Protein AF-A0A1U7T8G9-F1 (afdb_monomer)

Organism: Carlito syrichta (NCBI:txid1868482)

Sequence (132 aa):
ITKMTISVALPPLRQPGKSISNWEVMERLKAMVHSHQFSTLRIAKSTMDFIRFEGEVENRALVQAFLACLDGKTIKLSGFADALRVRAAEFKLDFPTRHDWDSFFRDAHDMNETLPGERPDTIHLEGLPCKW

Nearest PDB structures (foldseek):
  7nwu-assembly2_E  TM=6.467E-01  e=1.412E-04  Homo sapiens
  3k0j-assembly1_C  TM=6.500E-01  e=3.965E-03  Homo sapiens
  7mp7-assembly1_A  TM=6.604E-01  e=9.150E-02  Thermus thermophilus
  1x7v-assembly3_C  TM=3.812E-01  e=1.355E-01  Pseudomonas aeruginosa
  8ecp-assembly1_B  TM=4.836E-01  e=3.384E-01  Pseudomonas aeruginosa

Structure (mmCIF, N/CA/C/O backbone):
data_AF-A0A1U7T8G9-F1
#
_entry.id   AF-A0A1U7T8G9-F1
#
loop_
_atom_site.group_PDB
_atom_site.id
_atom_site.type_symbol
_atom_site.label_atom_id
_atom_site.label_alt_id
_atom_site.label_comp_id
_atom_site.label_asym_id
_atom_site.label_entity_id
_atom_site.label_seq_id
_atom_site.pdbx_PDB_ins_code
_atom_site.Cartn_x
_atom_site.Cartn_y
_atom_site.Cartn_z
_atom_site.occupancy
_atom_site.B_iso_or_equiv
_atom_site.auth_seq_id
_atom_site.auth_comp_id
_atom_site.auth_asym_id
_atom_site.auth_atom_id
_atom_site.pdbx_PDB_model_num
ATOM 1 N N . ILE A 1 1 ? 12.747 -4.708 -4.146 1.00 76.94 1 ILE A N 1
ATOM 2 C CA . ILE A 1 1 ? 11.681 -4.012 -3.391 1.00 76.94 1 ILE A CA 1
ATOM 3 C C . ILE A 1 1 ? 10.435 -3.962 -4.263 1.00 76.94 1 ILE A C 1
ATOM 5 O O . ILE A 1 1 ? 10.509 -3.476 -5.386 1.00 76.94 1 ILE A O 1
ATOM 9 N N . THR A 1 2 ? 9.329 -4.520 -3.779 1.00 86.62 2 THR A N 1
ATOM 10 C CA . THR A 1 2 ? 8.021 -4.514 -4.450 1.00 86.6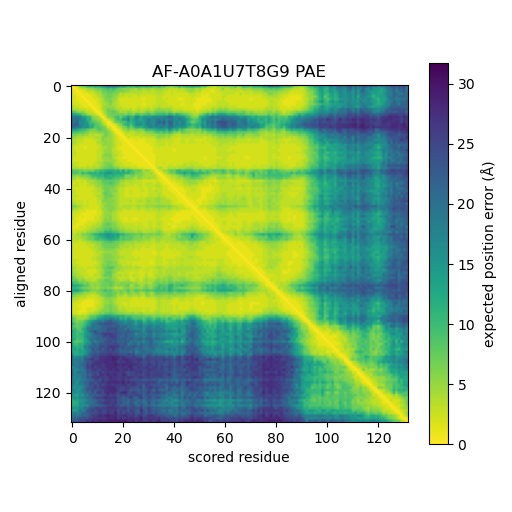2 2 THR A CA 1
ATOM 11 C C . THR A 1 2 ? 7.080 -3.592 -3.688 1.00 86.62 2 THR A C 1
ATOM 13 O O . THR A 1 2 ? 7.093 -3.579 -2.458 1.00 86.62 2 THR A O 1
ATOM 16 N N . LYS A 1 3 ? 6.264 -2.823 -4.409 1.00 91.56 3 LYS A N 1
ATOM 17 C CA . LYS A 1 3 ? 5.305 -1.890 -3.813 1.00 91.56 3 LYS A CA 1
ATOM 18 C C . LYS A 1 3 ? 3.932 -2.536 -3.654 1.00 91.56 3 LYS A C 1
ATOM 20 O O . LYS A 1 3 ? 3.535 -3.399 -4.435 1.00 91.56 3 LYS A O 1
ATOM 25 N N . MET A 1 4 ? 3.178 -2.088 -2.661 1.00 93.12 4 MET A N 1
ATOM 26 C CA . MET A 1 4 ? 1.774 -2.433 -2.471 1.00 93.12 4 MET A CA 1
ATOM 27 C C . MET A 1 4 ? 0.975 -1.231 -1.988 1.00 93.12 4 MET A C 1
ATOM 29 O O . MET A 1 4 ? 1.494 -0.332 -1.326 1.00 93.12 4 MET A O 1
ATOM 33 N N . THR A 1 5 ? -0.312 -1.238 -2.312 1.00 94.69 5 THR A N 1
ATOM 34 C CA . THR A 1 5 ? -1.265 -0.232 -1.850 1.00 94.69 5 THR A CA 1
ATOM 35 C C . THR A 1 5 ? -2.185 -0.853 -0.815 1.00 94.69 5 THR A C 1
ATOM 37 O O . THR A 1 5 ? -2.785 -1.896 -1.062 1.00 94.69 5 THR A O 1
ATOM 40 N N . ILE A 1 6 ? -2.337 -0.189 0.327 1.00 95.69 6 ILE A N 1
ATOM 41 C CA . ILE A 1 6 ? -3.236 -0.611 1.402 1.00 95.69 6 ILE A CA 1
ATOM 42 C C . ILE A 1 6 ? -4.226 0.523 1.646 1.00 95.69 6 ILE A C 1
ATOM 44 O O . ILE A 1 6 ? -3.825 1.653 1.889 1.00 95.69 6 ILE A O 1
ATOM 48 N N . SER A 1 7 ? -5.523 0.258 1.559 1.00 96.06 7 SER A N 1
ATOM 49 C CA . SER A 1 7 ? -6.585 1.224 1.839 1.00 96.06 7 SER A CA 1
ATOM 50 C C . SER A 1 7 ? -7.414 0.749 3.025 1.00 96.06 7 SER A C 1
ATOM 52 O O . SER A 1 7 ? -7.921 -0.370 3.031 1.00 96.06 7 SER A O 1
ATOM 54 N N . VAL A 1 8 ? -7.561 1.610 4.024 1.00 95.50 8 VAL A N 1
ATOM 55 C CA . VAL A 1 8 ? -8.354 1.369 5.228 1.00 95.50 8 VAL A CA 1
ATOM 56 C C . VAL A 1 8 ? -9.587 2.254 5.162 1.00 95.50 8 VAL A C 1
ATOM 58 O O . VAL A 1 8 ? -9.456 3.474 5.125 1.00 95.50 8 VAL A O 1
ATOM 61 N N . ALA A 1 9 ? -10.770 1.647 5.119 1.00 92.94 9 ALA A N 1
ATOM 62 C CA . ALA A 1 9 ? -12.038 2.365 5.138 1.00 92.94 9 ALA A CA 1
ATOM 63 C C . ALA A 1 9 ? -12.351 2.839 6.561 1.00 92.94 9 ALA A C 1
ATOM 65 O O . ALA A 1 9 ? -12.328 2.041 7.504 1.00 92.94 9 ALA A O 1
ATOM 66 N N . LEU A 1 10 ? -12.650 4.126 6.695 1.00 88.31 10 LEU A N 1
ATOM 67 C CA . LEU A 1 10 ? -13.057 4.757 7.939 1.00 88.31 10 LEU A CA 1
ATOM 68 C C . LEU A 1 10 ? -14.592 4.754 8.035 1.00 88.31 10 LEU A C 1
ATOM 70 O O . LEU A 1 10 ? -15.272 4.956 7.028 1.00 88.31 10 LEU A O 1
ATOM 74 N N . PRO A 1 11 ? -15.167 4.500 9.220 1.00 83.38 11 PRO A N 1
ATOM 75 C CA . PRO A 1 11 ? -16.597 4.615 9.428 1.00 83.38 11 PRO A CA 1
ATOM 76 C C . PRO A 1 11 ? -17.005 6.088 9.339 1.00 83.38 11 PRO A C 1
ATOM 78 O O . PRO A 1 11 ? -16.211 6.965 9.690 1.00 83.38 11 PRO A O 1
ATOM 81 N N . PRO A 1 12 ? -18.257 6.379 8.948 1.00 74.19 12 PRO A N 1
ATOM 82 C CA . PRO A 1 12 ? -18.790 7.726 9.066 1.00 74.19 12 PRO A CA 1
ATOM 83 C C . PRO A 1 12 ? -18.732 8.125 10.544 1.00 74.19 12 PRO A C 1
ATOM 85 O O . PRO A 1 12 ? -19.444 7.562 11.377 1.00 74.19 12 PRO A O 1
ATOM 88 N N . LEU A 1 13 ? -17.840 9.055 10.885 1.00 68.06 13 LEU A N 1
ATOM 89 C CA . LEU A 1 13 ? -17.629 9.519 12.253 1.00 68.06 13 LEU A CA 1
ATOM 90 C C . LEU A 1 13 ? -18.894 10.246 12.731 1.00 68.06 13 LEU A C 1
ATOM 92 O O . LEU A 1 13 ? -19.074 11.435 12.497 1.00 68.06 13 LEU A O 1
ATOM 96 N N . ARG A 1 14 ? -19.804 9.514 13.384 1.00 59.72 14 ARG A N 1
ATOM 97 C CA . ARG A 1 14 ? -21.075 10.065 13.890 1.00 59.72 14 ARG A CA 1
ATOM 98 C C . ARG A 1 14 ? -20.917 10.861 15.186 1.00 59.72 14 ARG A C 1
ATOM 100 O O . ARG A 1 14 ? -21.832 11.584 15.564 1.00 59.72 14 ARG A O 1
ATOM 107 N N . GLN A 1 15 ? -19.793 10.704 15.889 1.00 62.25 15 GLN A N 1
ATOM 108 C CA . GLN A 1 15 ? -19.552 11.347 17.183 1.00 62.25 15 GLN A CA 1
ATOM 109 C C . GLN A 1 15 ? -18.620 12.557 17.019 1.00 62.25 15 GLN A C 1
ATOM 111 O O . GLN A 1 15 ? -17.455 12.366 16.660 1.00 62.25 15 GLN A O 1
ATOM 116 N N . PRO A 1 16 ? -19.088 13.787 17.303 1.00 61.97 16 PRO A N 1
ATOM 117 C CA . PRO A 1 16 ? -18.225 14.961 17.291 1.00 61.97 16 PRO A CA 1
ATOM 118 C C . PRO A 1 16 ? -17.114 14.817 18.342 1.00 61.97 16 PRO A C 1
ATOM 120 O O . PRO A 1 16 ? -17.362 14.399 19.471 1.00 61.97 16 PRO A O 1
ATOM 123 N N . GLY A 1 17 ? -15.877 15.137 17.955 1.00 69.75 17 GLY A N 1
ATOM 124 C CA . GLY A 1 17 ? -14.705 15.119 18.841 1.00 69.75 17 GLY A CA 1
ATOM 125 C C . GLY A 1 17 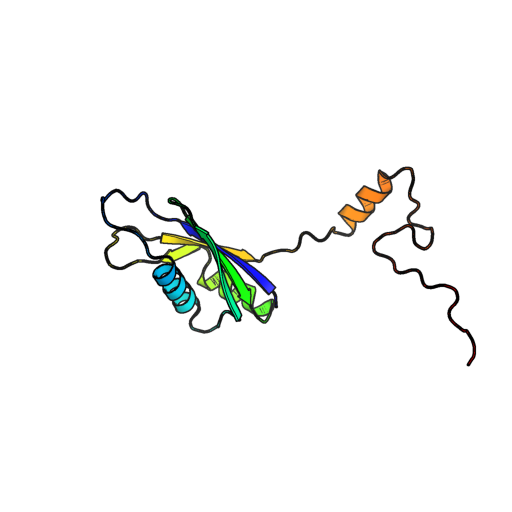? -13.894 13.817 18.868 1.00 69.75 17 GLY A C 1
ATOM 126 O O . GLY A 1 17 ? -12.835 13.795 19.488 1.00 69.75 17 GLY A O 1
ATOM 127 N N . LYS A 1 18 ? -14.323 12.748 18.178 1.00 72.56 18 LYS A N 1
ATOM 128 C CA . LYS A 1 18 ? -13.502 11.539 17.989 1.00 72.56 18 LYS A CA 1
ATOM 129 C C . LYS A 1 18 ? -12.895 11.500 16.591 1.00 72.56 18 LYS A C 1
ATOM 131 O O . LYS A 1 18 ? -13.616 11.443 15.600 1.00 72.56 18 LYS A O 1
ATOM 136 N N . SER A 1 19 ? -11.569 11.470 16.521 1.00 77.19 19 SER A N 1
ATOM 137 C CA . SER A 1 19 ? -10.801 11.316 15.283 1.00 77.19 19 SER A CA 1
ATOM 138 C C . SER A 1 19 ? -9.975 10.037 15.321 1.00 77.19 19 SER A C 1
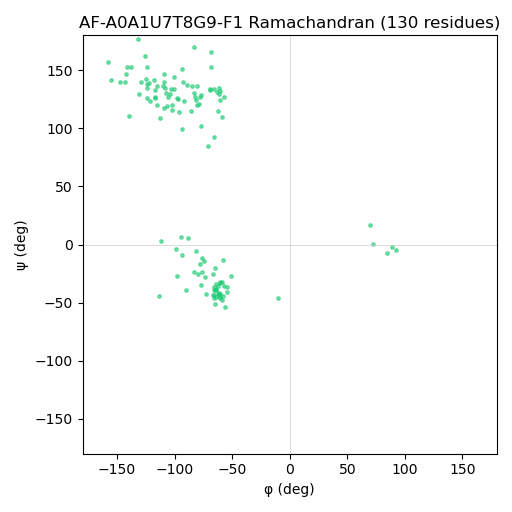ATOM 140 O O . SER A 1 19 ? -9.401 9.701 16.356 1.00 77.19 19 SER A O 1
ATOM 142 N N . ILE A 1 20 ? -9.873 9.347 14.189 1.00 84.94 20 ILE A N 1
ATOM 143 C CA . ILE A 1 20 ? -8.984 8.193 14.040 1.00 84.94 20 ILE A CA 1
ATOM 144 C C . ILE A 1 20 ? -7.570 8.699 13.746 1.00 84.94 20 ILE A C 1
ATOM 146 O O . ILE A 1 20 ? -7.367 9.482 12.819 1.00 84.94 20 ILE A O 1
ATOM 150 N N . SER A 1 21 ? -6.586 8.252 14.528 1.00 88.25 21 SER A N 1
ATOM 151 C CA . SER A 1 21 ? -5.183 8.591 14.291 1.00 88.25 21 SER A CA 1
ATOM 152 C C . SER A 1 21 ? -4.605 7.746 13.158 1.00 88.25 21 SER A C 1
ATOM 154 O O . SER A 1 21 ? -4.632 6.514 13.212 1.00 88.25 21 SER A O 1
ATOM 156 N N . ASN A 1 22 ? -4.004 8.400 12.159 1.00 91.06 22 ASN A N 1
ATOM 157 C CA . ASN A 1 22 ? -3.301 7.707 11.075 1.00 91.06 22 ASN A CA 1
ATOM 158 C C . ASN A 1 22 ? -2.185 6.790 11.612 1.00 91.06 22 ASN A C 1
ATOM 160 O O . ASN A 1 22 ? -1.954 5.713 11.065 1.00 91.06 22 ASN A O 1
ATOM 164 N N . TRP A 1 23 ? -1.509 7.209 12.688 1.00 90.75 23 TRP A N 1
ATOM 165 C CA . TRP A 1 23 ? -0.455 6.426 13.333 1.00 90.75 23 TRP A CA 1
ATOM 166 C C . TRP A 1 23 ? -1.003 5.151 13.976 1.00 90.75 23 TRP A C 1
ATOM 168 O O . TRP A 1 23 ? -0.437 4.079 13.792 1.00 90.75 23 TRP A O 1
ATOM 178 N N . GLU A 1 24 ? -2.138 5.239 14.673 1.00 91.12 24 GLU A N 1
ATOM 179 C CA . GLU A 1 24 ? -2.752 4.062 15.294 1.00 91.12 24 GLU A CA 1
ATOM 180 C C . GLU A 1 24 ? -3.147 3.027 14.233 1.00 91.12 24 GLU A C 1
ATOM 182 O O . GLU A 1 24 ? -2.869 1.839 14.384 1.00 91.12 24 GLU A O 1
ATOM 187 N N . VAL A 1 25 ? -3.718 3.479 13.112 1.00 92.62 25 VAL A 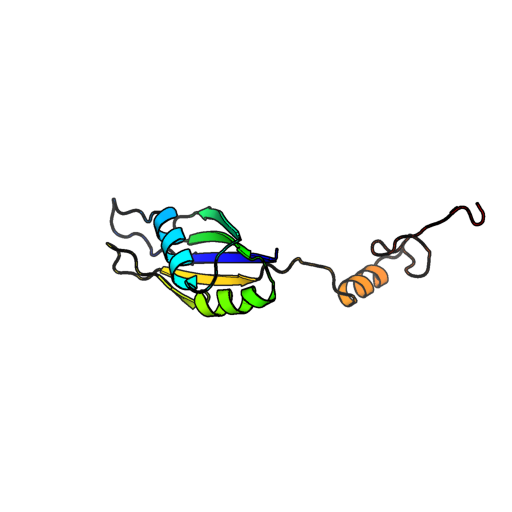N 1
ATOM 188 C CA . VAL A 1 25 ? -4.029 2.605 11.972 1.00 92.62 25 VAL A CA 1
ATOM 189 C C . VAL A 1 25 ? -2.759 1.968 11.402 1.00 92.62 25 VAL A C 1
ATOM 191 O O . VAL A 1 25 ? -2.756 0.770 11.119 1.00 92.62 25 VAL A O 1
ATOM 194 N N . MET A 1 26 ? -1.669 2.730 11.281 1.00 93.38 26 MET A N 1
ATOM 195 C CA . MET A 1 26 ? -0.380 2.217 10.814 1.00 93.38 26 MET A CA 1
ATOM 196 C C . MET A 1 26 ? 0.170 1.116 11.732 1.00 93.38 26 MET A C 1
ATOM 198 O O . MET A 1 26 ? 0.579 0.063 11.246 1.00 93.38 26 MET A O 1
ATOM 202 N N . GLU A 1 27 ? 0.148 1.320 13.047 1.00 92.44 27 GLU A N 1
ATOM 203 C CA . GLU A 1 27 ? 0.633 0.328 14.013 1.00 92.44 27 GLU A CA 1
ATOM 204 C C . GLU A 1 27 ? -0.227 -0.938 14.005 1.00 92.44 27 GLU A C 1
ATOM 206 O O . GLU A 1 27 ? 0.300 -2.047 14.071 1.00 92.44 27 GLU A O 1
ATOM 211 N N . ARG A 1 28 ? -1.548 -0.806 13.830 1.00 93.19 28 ARG A N 1
ATOM 212 C CA . A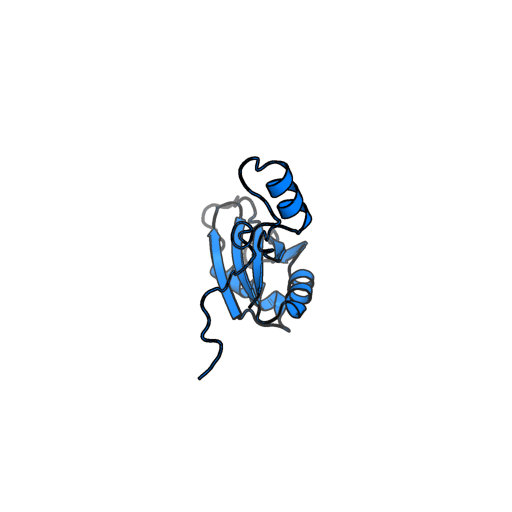RG A 1 28 ? -2.435 -1.966 13.663 1.00 93.19 28 ARG A CA 1
ATOM 213 C C . ARG A 1 28 ? -2.137 -2.740 12.382 1.00 93.19 28 ARG A C 1
ATOM 215 O O . ARG A 1 28 ? -2.146 -3.966 12.421 1.00 93.19 28 ARG A O 1
ATOM 222 N N . LEU A 1 29 ? -1.834 -2.054 11.279 1.00 93.75 29 LEU A N 1
ATOM 223 C CA . LEU A 1 29 ? -1.414 -2.704 10.034 1.00 93.75 29 LEU A CA 1
ATOM 224 C C . LEU A 1 29 ? -0.088 -3.453 10.204 1.00 93.75 29 LEU A C 1
ATOM 226 O O . LEU A 1 29 ? 0.007 -4.600 9.777 1.00 93.75 29 LEU A O 1
ATOM 230 N N . LYS A 1 30 ? 0.914 -2.849 10.856 1.00 92.75 30 LYS A N 1
ATOM 231 C CA . LYS A 1 30 ? 2.188 -3.526 11.157 1.00 92.75 30 LYS A CA 1
ATOM 232 C C . LYS A 1 30 ? 1.981 -4.735 12.058 1.00 92.75 30 LYS A C 1
ATOM 234 O O . LYS A 1 30 ? 2.543 -5.789 11.782 1.00 92.75 30 LYS A O 1
ATOM 239 N N . ALA A 1 31 ? 1.140 -4.592 13.085 1.00 92.12 31 ALA A N 1
ATOM 240 C CA . ALA A 1 31 ? 0.769 -5.695 13.951 1.00 92.12 31 ALA A CA 1
ATOM 241 C C . ALA A 1 31 ? 0.176 -6.827 13.114 1.00 92.12 31 ALA A C 1
ATOM 243 O O . ALA A 1 31 ? 0.735 -7.899 13.113 1.00 92.12 31 ALA A O 1
ATOM 244 N N . MET A 1 32 ? -0.847 -6.616 12.284 1.00 91.38 32 MET A N 1
ATOM 245 C CA . MET A 1 32 ? -1.479 -7.703 11.508 1.00 91.38 32 MET A CA 1
ATOM 246 C C . MET A 1 32 ? -0.523 -8.596 10.702 1.00 91.38 32 MET A C 1
ATOM 248 O O . MET A 1 32 ? -0.837 -9.764 10.475 1.00 91.38 32 MET A O 1
ATOM 252 N N . VAL A 1 33 ? 0.632 -8.073 10.293 1.00 90.62 33 VAL A N 1
ATOM 253 C CA . VAL A 1 33 ? 1.615 -8.801 9.490 1.00 90.62 33 VAL A CA 1
ATOM 254 C C . VAL A 1 33 ? 2.716 -9.464 10.337 1.00 90.62 33 VAL A C 1
ATOM 256 O O . VAL A 1 33 ? 3.598 -10.049 9.735 1.00 90.62 33 VAL A O 1
ATOM 259 N N . HIS A 1 34 ? 2.636 -9.457 11.682 1.00 77.00 34 HIS A N 1
ATOM 260 C CA . HIS A 1 34 ? 3.579 -9.943 12.728 1.00 77.00 34 HIS A CA 1
ATOM 261 C C . HIS A 1 34 ? 4.799 -10.792 12.296 1.00 77.00 34 HIS A C 1
ATOM 263 O O . HIS A 1 34 ? 5.898 -10.575 12.794 1.00 77.00 34 HIS A O 1
ATOM 269 N N . SER A 1 35 ? 4.614 -11.791 11.432 1.00 79.31 35 SER A N 1
ATOM 270 C CA . SER A 1 35 ? 5.664 -12.662 10.886 1.00 79.31 35 SER A CA 1
ATOM 271 C C . SER A 1 35 ? 6.565 -12.009 9.825 1.00 79.31 35 SER A C 1
ATOM 273 O O . SER A 1 35 ? 7.604 -12.570 9.493 1.00 79.31 35 SER A O 1
ATOM 275 N N . HIS A 1 36 ? 6.183 -10.855 9.279 1.00 84.81 36 HIS A N 1
ATOM 276 C CA . HIS A 1 36 ? 6.913 -10.139 8.240 1.00 84.81 36 HIS A CA 1
ATOM 277 C C . HIS A 1 36 ? 6.936 -8.633 8.529 1.00 84.81 36 HIS A C 1
ATOM 279 O O . HIS A 1 36 ? 6.026 -8.084 9.151 1.00 84.81 36 HIS A O 1
ATOM 285 N N . GLN A 1 37 ? 7.974 -7.951 8.045 1.00 87.25 37 GLN A N 1
ATOM 286 C CA . GLN A 1 37 ? 8.181 -6.521 8.261 1.00 87.25 37 GLN A CA 1
ATOM 287 C C . GLN A 1 37 ? 8.093 -5.753 6.938 1.00 87.25 37 GLN A C 1
ATOM 289 O O . GLN A 1 37 ? 8.628 -6.183 5.917 1.00 87.25 37 GLN A O 1
ATOM 294 N N . PHE A 1 38 ? 7.405 -4.609 6.954 1.00 90.38 38 PHE A N 1
ATOM 295 C CA . PHE A 1 38 ? 7.466 -3.647 5.853 1.00 90.38 38 PHE A CA 1
ATOM 296 C C . PHE A 1 38 ? 8.850 -2.995 5.818 1.00 90.38 38 PHE A C 1
ATOM 298 O O . PHE A 1 38 ? 9.312 -2.517 6.852 1.00 90.38 38 PHE A O 1
ATOM 305 N N . SER A 1 39 ? 9.468 -2.888 4.641 1.00 91.62 39 SER A N 1
ATOM 306 C CA . SER A 1 39 ? 10.696 -2.098 4.469 1.00 91.62 39 SER A CA 1
ATOM 307 C C . SER A 1 39 ? 10.407 -0.618 4.704 1.00 91.62 39 SER A C 1
ATOM 309 O O . SER A 1 39 ? 11.107 0.060 5.449 1.00 91.62 39 SER A O 1
ATOM 311 N N . THR A 1 40 ? 9.322 -0.128 4.103 1.00 92.00 40 THR A N 1
ATOM 312 C CA . THR A 1 40 ? 8.771 1.198 4.370 1.00 92.00 40 THR A CA 1
ATOM 313 C C . THR A 1 40 ? 7.247 1.130 4.350 1.00 92.00 40 THR A C 1
ATOM 315 O O . THR A 1 40 ? 6.650 0.331 3.628 1.00 92.00 40 THR A O 1
ATOM 318 N N . LEU A 1 41 ? 6.593 1.947 5.175 1.00 94.12 41 LEU A N 1
ATOM 319 C CA . LEU A 1 41 ? 5.140 2.091 5.180 1.00 94.12 41 LEU A CA 1
ATOM 320 C C . LEU A 1 41 ? 4.807 3.568 5.369 1.00 94.12 41 LEU A C 1
ATOM 322 O O . LEU A 1 41 ? 5.041 4.133 6.436 1.00 94.12 41 LEU A O 1
ATOM 326 N N . ARG A 1 42 ? 4.277 4.199 4.322 1.00 94.19 42 ARG A N 1
ATOM 327 C CA . ARG A 1 42 ? 3.996 5.640 4.290 1.00 94.19 42 ARG A CA 1
ATOM 328 C C . ARG A 1 42 ? 2.538 5.919 3.972 1.00 94.19 42 ARG A C 1
ATOM 330 O O . ARG A 1 42 ? 1.882 5.138 3.289 1.00 94.19 42 ARG A O 1
ATOM 337 N N . ILE A 1 43 ? 2.030 7.051 4.447 1.00 94.62 43 ILE A N 1
ATOM 338 C CA . ILE A 1 43 ? 0.686 7.518 4.097 1.00 94.62 43 ILE A CA 1
ATOM 339 C C . ILE A 1 43 ? 0.761 8.147 2.706 1.00 94.62 43 ILE A C 1
ATOM 341 O O . ILE A 1 43 ? 1.499 9.104 2.498 1.00 94.62 43 ILE A O 1
ATOM 345 N N . ALA A 1 44 ? -0.009 7.611 1.765 1.00 94.00 44 ALA A N 1
ATOM 346 C CA . ALA A 1 44 ? -0.140 8.158 0.419 1.00 94.00 44 ALA A CA 1
ATOM 347 C C . ALA A 1 44 ? -1.290 9.173 0.332 1.00 94.00 44 ALA A C 1
ATOM 349 O O . ALA A 1 44 ? -1.177 10.191 -0.344 1.00 94.00 44 ALA A O 1
ATOM 350 N N . LYS A 1 45 ? -2.415 8.902 1.007 1.00 94.06 45 LYS A N 1
ATOM 351 C CA . LYS A 1 45 ? -3.583 9.795 1.047 1.00 94.06 45 LYS A CA 1
ATOM 352 C C . LYS A 1 45 ? -4.393 9.541 2.313 1.00 94.06 45 LYS A C 1
ATOM 354 O O . LYS A 1 45 ? -4.570 8.392 2.692 1.00 94.06 45 LYS A O 1
ATOM 359 N N . SER A 1 46 ? -4.925 10.584 2.937 1.00 92.38 46 SER A N 1
ATOM 360 C CA . SER A 1 46 ? -5.860 10.464 4.061 1.00 92.38 46 SER A CA 1
ATOM 361 C C . SER A 1 46 ? -7.073 11.355 3.791 1.00 92.38 46 SER A C 1
ATOM 363 O O . SER A 1 46 ? -6.913 12.509 3.393 1.00 92.38 46 SER A O 1
ATOM 365 N N . THR A 1 47 ? -8.273 10.795 3.914 1.00 90.06 47 THR A N 1
ATOM 366 C CA . THR A 1 47 ? -9.563 11.483 3.767 1.00 90.06 47 THR A CA 1
ATOM 367 C C . THR A 1 47 ? -10.474 11.122 4.941 1.00 90.06 47 THR A C 1
ATOM 369 O O . THR A 1 47 ? -10.108 10.306 5.784 1.00 90.06 47 THR A O 1
ATOM 372 N N . MET A 1 48 ? -11.673 11.709 5.001 1.00 84.69 48 MET A N 1
ATOM 373 C CA . MET A 1 48 ? -12.672 11.340 6.014 1.00 84.69 48 MET A CA 1
ATOM 374 C C . MET A 1 48 ? -13.200 9.907 5.837 1.00 84.69 48 MET A C 1
ATOM 376 O O . MET A 1 48 ? -13.607 9.292 6.816 1.00 84.69 48 MET A O 1
ATOM 380 N N . ASP A 1 49 ? -13.153 9.370 4.614 1.00 88.50 49 ASP A N 1
ATOM 381 C CA . ASP A 1 49 ? -13.712 8.055 4.276 1.00 88.50 49 ASP A CA 1
ATOM 382 C C . ASP A 1 49 ? -12.665 6.937 4.263 1.00 88.50 49 ASP A C 1
ATOM 384 O O . ASP A 1 49 ? -12.999 5.765 4.438 1.00 88.50 49 ASP A O 1
ATOM 388 N N . PHE A 1 50 ? -11.392 7.255 4.001 1.00 91.81 50 PHE A N 1
ATOM 389 C CA . PHE A 1 50 ? -10.339 6.247 3.943 1.00 91.81 50 PHE A CA 1
ATOM 390 C C . PHE A 1 50 ? -8.932 6.806 4.160 1.00 91.81 50 PHE A C 1
ATOM 392 O O . PHE A 1 50 ? -8.625 7.960 3.863 1.00 91.81 50 PHE A O 1
ATOM 399 N N . ILE A 1 51 ? -8.028 5.922 4.577 1.00 94.25 51 ILE A N 1
ATOM 400 C CA . ILE A 1 51 ? -6.586 6.173 4.614 1.00 94.25 51 ILE A CA 1
ATOM 401 C C . ILE A 1 51 ? -5.907 5.191 3.669 1.00 94.25 51 ILE A C 1
ATOM 403 O O . ILE A 1 51 ? -6.091 3.980 3.776 1.00 94.25 51 ILE A O 1
ATOM 407 N N . ARG A 1 52 ? -5.115 5.709 2.735 1.00 95.62 52 ARG A N 1
ATOM 408 C CA . ARG A 1 52 ? -4.301 4.933 1.807 1.00 95.62 52 ARG A CA 1
ATOM 409 C C . ARG A 1 52 ? -2.839 4.997 2.216 1.00 95.62 52 ARG A C 1
ATOM 411 O O . ARG A 1 52 ? -2.268 6.081 2.328 1.00 95.62 52 ARG A O 1
ATOM 418 N N . PHE A 1 53 ? -2.238 3.830 2.362 1.00 95.94 53 PHE A N 1
ATOM 419 C CA . PHE A 1 53 ? -0.827 3.621 2.615 1.00 95.94 53 PHE A CA 1
ATOM 420 C C . PHE A 1 53 ? -0.150 3.022 1.382 1.00 95.94 53 PHE A C 1
ATOM 422 O O . PHE A 1 53 ? -0.745 2.225 0.651 1.00 95.94 53 PHE A O 1
ATOM 429 N N . GLU A 1 54 ? 1.106 3.397 1.184 1.00 95.06 54 GLU A N 1
ATOM 430 C CA . GLU A 1 54 ? 2.035 2.734 0.276 1.00 95.06 54 GLU A CA 1
ATOM 431 C C . GLU A 1 54 ? 3.033 1.956 1.134 1.00 95.06 54 GLU A C 1
ATOM 433 O O . GLU A 1 54 ? 3.714 2.535 1.985 1.00 95.06 54 GLU A O 1
ATOM 438 N N . GLY A 1 55 ? 3.051 0.639 0.950 1.00 93.50 55 GLY A N 1
ATOM 439 C CA . GLY A 1 55 ? 3.969 -0.268 1.626 1.00 93.50 55 GLY A CA 1
ATOM 440 C C . GLY A 1 55 ? 5.012 -0.793 0.650 1.00 93.50 55 GLY A C 1
ATOM 441 O O . GLY A 1 55 ? 4.672 -1.216 -0.455 1.00 93.50 55 GLY A O 1
ATOM 442 N N . GLU A 1 56 ? 6.271 -0.798 1.063 1.00 93.25 56 GLU A N 1
ATOM 443 C CA . GLU A 1 56 ? 7.354 -1.479 0.366 1.00 93.25 56 GLU A CA 1
ATOM 444 C C . GLU A 1 56 ? 7.694 -2.779 1.086 1.00 93.25 56 GLU A C 1
ATOM 446 O O . GLU A 1 56 ? 7.825 -2.823 2.311 1.00 93.25 56 GLU A O 1
ATOM 451 N N . VAL A 1 57 ? 7.836 -3.843 0.303 1.00 91.00 57 VAL A N 1
ATOM 452 C CA . VAL A 1 57 ? 8.189 -5.181 0.774 1.00 91.00 57 VAL A CA 1
ATOM 453 C C . VAL A 1 57 ? 9.459 -5.626 0.062 1.00 91.00 57 VAL A C 1
ATOM 455 O O . VAL A 1 57 ? 9.620 -5.404 -1.142 1.00 91.00 57 VAL A O 1
ATOM 458 N N . GLU A 1 58 ? 10.374 -6.264 0.788 1.00 86.88 58 GLU A N 1
ATOM 459 C CA . GLU A 1 58 ? 11.687 -6.646 0.254 1.00 86.88 58 GLU A CA 1
ATOM 460 C C . GLU A 1 58 ? 11.570 -7.560 -0.971 1.00 86.88 58 GLU A C 1
ATOM 462 O O . GLU A 1 58 ? 12.172 -7.289 -2.017 1.00 86.88 58 GLU A O 1
ATOM 467 N N . ASN A 1 59 ? 10.726 -8.592 -0.867 1.00 82.94 59 ASN A N 1
ATOM 468 C CA . ASN A 1 59 ? 10.577 -9.641 -1.868 1.00 82.94 59 ASN A CA 1
ATOM 469 C C . ASN A 1 59 ? 9.124 -9.778 -2.348 1.00 82.94 59 ASN A C 1
ATOM 471 O O . ASN A 1 59 ? 8.182 -9.788 -1.555 1.00 82.94 59 ASN A O 1
ATOM 475 N N . ARG A 1 60 ? 8.949 -9.962 -3.661 1.00 82.50 60 ARG A N 1
ATOM 476 C CA . ARG A 1 60 ? 7.656 -10.236 -4.296 1.00 82.50 60 ARG A CA 1
ATOM 477 C C . ARG A 1 60 ? 6.991 -11.509 -3.762 1.00 82.50 60 ARG A C 1
ATOM 479 O O . ARG A 1 60 ? 5.773 -11.545 -3.646 1.00 82.50 60 ARG A O 1
ATOM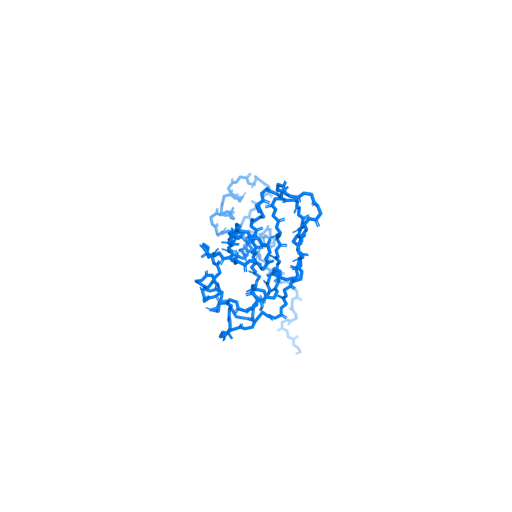 486 N N . ALA A 1 61 ? 7.770 -12.518 -3.367 1.00 83.69 61 ALA A N 1
ATOM 487 C CA . ALA A 1 61 ? 7.238 -13.737 -2.750 1.00 83.69 61 ALA A CA 1
ATOM 488 C C . ALA A 1 61 ? 6.475 -13.451 -1.442 1.00 83.69 61 ALA A C 1
ATOM 490 O O . ALA A 1 61 ? 5.468 -14.095 -1.155 1.00 83.69 61 ALA A O 1
ATOM 491 N N . LEU A 1 62 ? 6.908 -12.438 -0.681 1.00 87.50 62 LEU A N 1
ATOM 492 C CA . LEU A 1 62 ? 6.257 -12.043 0.568 1.00 87.50 62 LEU A CA 1
ATOM 493 C C . LEU A 1 62 ? 4.964 -11.263 0.327 1.00 87.50 62 LEU A C 1
ATOM 495 O O . LEU A 1 62 ? 4.081 -11.287 1.177 1.00 87.50 62 LEU A O 1
ATOM 499 N N . VAL A 1 63 ? 4.797 -10.620 -0.832 1.00 89.38 63 VAL A N 1
ATOM 500 C CA . VAL A 1 63 ? 3.590 -9.836 -1.149 1.00 89.38 63 VAL A CA 1
ATOM 501 C C . VAL A 1 63 ? 2.327 -10.679 -0.991 1.00 89.38 63 VAL A C 1
ATOM 503 O O . VAL A 1 63 ? 1.357 -10.202 -0.412 1.00 89.38 63 VAL A O 1
ATOM 506 N N . GLN A 1 64 ? 2.348 -11.946 -1.413 1.00 89.62 64 GLN A N 1
ATOM 507 C CA . GLN A 1 64 ? 1.204 -12.849 -1.244 1.00 89.62 64 GLN A CA 1
ATOM 508 C C . GLN A 1 64 ? 0.882 -13.119 0.233 1.00 89.62 64 GLN A C 1
ATOM 510 O O . GLN A 1 64 ? -0.287 -13.124 0.613 1.00 89.62 64 GLN A O 1
ATOM 515 N N . ALA A 1 65 ? 1.901 -13.262 1.087 1.00 90.88 65 ALA A N 1
ATOM 516 C CA . ALA A 1 65 ? 1.707 -13.418 2.527 1.00 90.88 65 ALA A CA 1
ATOM 517 C C . ALA A 1 65 ? 1.112 -12.147 3.160 1.00 90.88 65 ALA A C 1
ATOM 519 O O . ALA A 1 65 ? 0.155 -12.226 3.927 1.00 90.88 65 ALA A O 1
ATOM 520 N N . PHE A 1 66 ? 1.607 -10.965 2.778 1.00 92.44 66 PHE A N 1
ATOM 521 C CA . PHE A 1 66 ? 1.037 -9.686 3.216 1.00 92.44 66 PHE A CA 1
ATOM 522 C C . PHE A 1 66 ? -0.422 -9.532 2.775 1.00 92.44 66 PHE A C 1
ATOM 524 O O . PHE A 1 66 ? -1.265 -9.147 3.582 1.00 92.44 66 PHE A O 1
ATOM 531 N N . LEU A 1 67 ? -0.740 -9.858 1.518 1.00 92.81 67 LEU A N 1
ATOM 532 C CA . LEU A 1 67 ? -2.109 -9.810 1.005 1.00 92.81 67 LEU A CA 1
ATOM 533 C C . LEU A 1 67 ? -3.030 -10.758 1.783 1.00 92.81 67 LEU A C 1
ATOM 535 O O . LEU A 1 67 ? -4.114 -10.341 2.175 1.00 92.81 67 LEU A O 1
ATOM 539 N N . ALA A 1 68 ? -2.585 -11.978 2.094 1.00 92.25 68 ALA A N 1
ATOM 540 C CA . ALA A 1 68 ? -3.359 -12.927 2.897 1.00 92.25 68 ALA A CA 1
ATOM 541 C C . ALA A 1 68 ? -3.614 -12.436 4.339 1.00 92.25 68 ALA A C 1
ATOM 543 O O . ALA A 1 68 ? -4.671 -12.703 4.922 1.00 92.25 68 ALA A O 1
ATOM 544 N N . CYS A 1 69 ? -2.659 -11.703 4.919 1.00 92.25 69 CYS A N 1
ATOM 545 C CA . CYS A 1 69 ? -2.773 -11.129 6.260 1.00 92.25 69 CYS A CA 1
ATOM 546 C C . CYS A 1 69 ? -3.598 -9.836 6.311 1.00 92.25 69 CYS A C 1
ATOM 548 O O . CYS A 1 69 ? -4.135 -9.524 7.372 1.00 92.25 69 CYS A O 1
ATOM 550 N N . LEU A 1 70 ? -3.689 -9.075 5.216 1.00 94.44 70 LEU A N 1
ATOM 551 C CA . LEU A 1 70 ? -4.265 -7.724 5.207 1.00 94.44 70 LEU A CA 1
ATOM 552 C C . LEU A 1 70 ? -5.564 -7.607 4.411 1.00 94.44 70 LEU A C 1
ATOM 554 O O . LEU A 1 70 ? -6.495 -6.947 4.875 1.00 94.44 70 LEU A O 1
ATOM 558 N N . ASP A 1 71 ? -5.641 -8.189 3.212 1.00 94.56 71 ASP A N 1
ATOM 559 C CA . ASP A 1 71 ? -6.787 -7.968 2.333 1.00 94.56 71 ASP A CA 1
ATOM 560 C C . ASP A 1 71 ? -8.056 -8.619 2.893 1.00 94.56 71 ASP A C 1
ATOM 562 O O . ASP A 1 71 ? -8.063 -9.760 3.357 1.00 94.56 71 ASP A O 1
ATOM 566 N N . GLY A 1 72 ? -9.149 -7.855 2.892 1.00 92.50 72 GLY A N 1
ATOM 567 C CA . GLY A 1 72 ? -10.447 -8.298 3.396 1.00 92.50 72 GLY A CA 1
ATOM 568 C C . GLY A 1 72 ? -10.532 -8.417 4.921 1.00 92.50 72 GLY A C 1
ATOM 569 O O . GLY A 1 72 ? -11.592 -8.762 5.443 1.00 92.50 72 GLY A O 1
ATOM 570 N N . LYS A 1 73 ? -9.455 -8.117 5.653 1.00 94.00 73 LYS A N 1
ATOM 571 C CA . LYS A 1 73 ? -9.446 -8.127 7.118 1.00 94.00 73 LYS A CA 1
ATOM 572 C C . LYS A 1 73 ? -9.987 -6.820 7.691 1.00 94.00 73 LYS A C 1
ATOM 574 O O . LYS A 1 73 ? -10.199 -5.831 6.989 1.00 94.00 73 LYS A O 1
ATOM 579 N N . THR A 1 74 ? -10.213 -6.817 9.000 1.00 93.25 74 THR A N 1
ATOM 580 C CA . THR A 1 74 ? -10.755 -5.664 9.720 1.00 93.25 74 THR A CA 1
ATOM 581 C C . THR A 1 74 ? -9.912 -5.311 10.936 1.00 93.25 74 THR A C 1
ATOM 583 O O . THR A 1 74 ? -9.508 -6.203 11.680 1.00 93.25 74 THR A O 1
ATOM 586 N N . ILE A 1 75 ? -9.719 -4.018 11.181 1.00 91.94 75 ILE A N 1
ATOM 587 C CA . ILE A 1 75 ? -9.028 -3.477 12.353 1.00 91.94 75 ILE A CA 1
ATOM 588 C C . ILE A 1 75 ? -10.069 -2.924 13.324 1.00 91.94 75 ILE A C 1
ATOM 590 O O . ILE A 1 75 ? -10.909 -2.115 12.941 1.00 91.94 75 ILE A O 1
ATOM 594 N N . LYS A 1 76 ? -9.998 -3.320 14.596 1.00 89.62 76 LYS A N 1
ATOM 595 C CA . LYS A 1 76 ? -10.760 -2.671 15.670 1.00 89.62 76 LYS A CA 1
ATOM 596 C C . LYS A 1 76 ? -9.859 -1.680 16.395 1.00 89.62 76 LYS A C 1
ATOM 598 O O . LYS A 1 76 ? -8.779 -2.056 16.849 1.00 89.62 76 LYS A O 1
ATOM 603 N N . LEU A 1 77 ? -10.311 -0.434 16.493 1.00 86.19 77 LEU A N 1
ATOM 604 C CA . LEU A 1 77 ? -9.630 0.613 17.249 1.00 86.19 77 LEU A CA 1
ATOM 605 C C . LEU A 1 77 ? -10.305 0.810 18.602 1.00 86.19 77 LEU A C 1
ATOM 607 O O . LEU A 1 77 ? -11.527 0.719 18.724 1.00 86.19 77 LEU A O 1
ATOM 611 N N . SER A 1 78 ? -9.507 1.095 19.627 1.00 81.75 78 SER A N 1
ATOM 612 C CA . SER A 1 78 ? -10.036 1.431 20.948 1.00 81.75 78 SER A CA 1
ATOM 613 C C . SER A 1 78 ? -10.857 2.719 20.875 1.00 81.75 78 SER A C 1
ATOM 61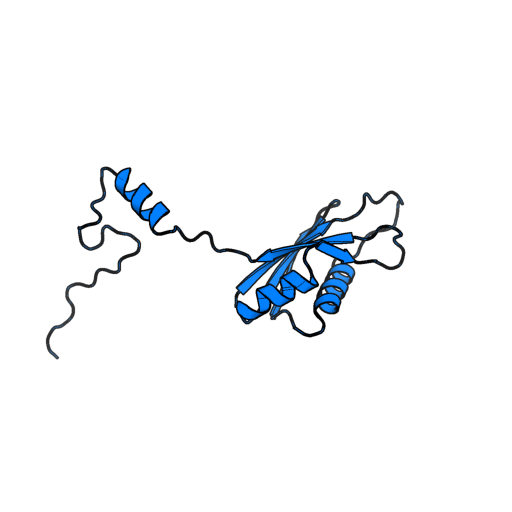5 O O . SER A 1 78 ? -10.409 3.718 20.324 1.00 81.75 78 SER A O 1
ATOM 617 N N . GLY A 1 79 ? -12.069 2.704 21.432 1.00 78.50 79 GLY A N 1
ATOM 618 C CA . GLY A 1 79 ? -12.960 3.871 21.441 1.00 78.50 79 GLY A CA 1
ATOM 619 C C . GLY A 1 79 ? -13.892 4.001 20.229 1.00 78.50 79 GLY A C 1
ATOM 620 O O . GLY A 1 79 ? -14.741 4.902 20.235 1.00 78.50 79 GLY A O 1
ATOM 621 N N . PHE A 1 80 ? -13.795 3.082 19.259 1.00 80.44 80 PHE A N 1
ATOM 622 C CA . PHE A 1 80 ? -14.700 2.952 18.114 1.00 80.44 80 PHE A CA 1
ATOM 623 C C . PHE A 1 80 ? -15.424 1.601 18.151 1.00 80.44 80 PHE A C 1
ATOM 625 O O . PHE A 1 80 ? -14.809 0.561 18.376 1.00 80.44 80 PHE A O 1
ATOM 632 N N . ALA A 1 81 ? -16.743 1.618 17.947 1.00 77.75 81 ALA A N 1
ATOM 633 C CA . ALA A 1 81 ? -17.539 0.392 17.856 1.00 77.75 81 ALA A CA 1
ATOM 634 C C . ALA A 1 81 ? -17.367 -0.293 16.490 1.00 77.75 81 ALA A C 1
ATOM 636 O O . ALA A 1 81 ? -17.338 -1.521 16.402 1.00 77.75 81 ALA A O 1
ATOM 637 N N . ASP A 1 82 ? -17.218 0.515 15.438 1.00 84.19 82 ASP A N 1
ATOM 638 C CA . ASP A 1 82 ? -17.105 0.045 14.065 1.00 84.19 82 ASP A CA 1
ATOM 639 C C . ASP A 1 82 ? -15.688 -0.440 13.752 1.00 84.19 82 ASP A C 1
ATOM 641 O O . ASP A 1 82 ? -14.688 0.197 14.096 1.00 84.19 82 ASP A O 1
ATOM 645 N N . ALA A 1 83 ? -15.603 -1.578 13.064 1.00 88.12 83 ALA A N 1
ATOM 646 C CA . ALA A 1 83 ? -14.340 -2.110 12.582 1.00 88.12 83 ALA A CA 1
ATOM 647 C C . ALA A 1 83 ? -13.968 -1.477 11.231 1.00 88.12 83 ALA A C 1
ATOM 649 O O . ALA A 1 83 ? -14.797 -1.367 10.328 1.00 88.12 83 ALA A O 1
ATOM 650 N N . LEU A 1 84 ? -12.700 -1.104 11.078 1.00 91.38 84 LEU A N 1
ATOM 651 C CA . LEU A 1 84 ? -12.156 -0.527 9.853 1.00 91.38 84 LEU A CA 1
ATOM 652 C C . LEU A 1 84 ? -11.830 -1.638 8.863 1.00 91.38 84 LEU A C 1
ATOM 654 O O . LEU A 1 84 ? -11.054 -2.538 9.186 1.00 91.38 84 LEU A O 1
ATOM 658 N N . ARG A 1 85 ? -12.382 -1.587 7.651 1.00 94.06 85 ARG A N 1
ATOM 659 C CA . ARG A 1 85 ? -12.106 -2.604 6.628 1.00 94.06 85 ARG A CA 1
ATOM 660 C C . ARG A 1 85 ? -10.808 -2.292 5.892 1.00 94.06 85 ARG A C 1
ATOM 662 O O . ARG A 1 85 ? -10.639 -1.185 5.388 1.00 94.06 85 ARG A O 1
ATOM 669 N N . VAL A 1 86 ? -9.934 -3.285 5.781 1.00 96.50 86 VAL A N 1
ATOM 670 C CA . VAL A 1 86 ? -8.649 -3.193 5.087 1.00 96.50 86 VAL A CA 1
ATOM 671 C C . VAL A 1 86 ? -8.769 -3.832 3.706 1.00 96.50 86 VAL A C 1
ATOM 673 O O . VAL A 1 86 ? -9.322 -4.921 3.543 1.00 96.50 86 VAL A O 1
ATOM 676 N N . ARG A 1 87 ? -8.260 -3.136 2.692 1.00 96.06 87 ARG A N 1
ATOM 677 C CA . ARG A 1 87 ? -8.081 -3.644 1.331 1.00 96.06 87 ARG A CA 1
ATOM 678 C C . ARG A 1 87 ? -6.626 -3.480 0.947 1.00 96.06 87 ARG A C 1
ATOM 680 O O . ARG A 1 87 ? -6.103 -2.375 1.048 1.00 96.06 87 ARG A O 1
ATOM 687 N N . ALA A 1 88 ? -5.983 -4.551 0.513 1.00 94.69 88 ALA A N 1
ATOM 688 C CA . ALA A 1 88 ? -4.587 -4.517 0.099 1.00 94.69 88 ALA A CA 1
ATOM 689 C C . ALA A 1 88 ? -4.457 -5.063 -1.323 1.00 94.69 88 ALA A C 1
ATOM 691 O O . ALA A 1 88 ? -5.156 -5.998 -1.701 1.00 94.69 88 ALA A O 1
ATOM 692 N N . ALA A 1 89 ? -3.575 -4.460 -2.115 1.00 92.62 89 ALA A N 1
ATOM 693 C CA . ALA A 1 89 ? -3.295 -4.883 -3.479 1.00 92.62 89 ALA A CA 1
ATOM 694 C C . ALA A 1 89 ? -1.803 -4.725 -3.792 1.00 92.62 89 ALA A C 1
ATOM 696 O O . ALA A 1 89 ? -1.182 -3.731 -3.407 1.00 92.62 89 ALA A O 1
ATOM 697 N N . GLU A 1 90 ? -1.236 -5.696 -4.513 1.00 91.00 90 GLU A N 1
ATOM 698 C CA . GLU A 1 90 ? 0.093 -5.557 -5.115 1.00 91.00 90 GLU A CA 1
ATOM 699 C C . GLU A 1 90 ? 0.070 -4.375 -6.090 1.00 91.00 90 GLU A C 1
ATOM 701 O O . GLU A 1 90 ? -0.834 -4.262 -6.922 1.00 91.00 90 GLU A O 1
ATOM 706 N N . PHE A 1 91 ? 1.061 -3.491 -5.990 1.00 84.31 91 PHE A N 1
ATOM 707 C CA . PHE A 1 91 ? 1.238 -2.440 -6.977 1.00 84.31 91 PHE A CA 1
ATOM 708 C C . PHE A 1 91 ? 1.869 -3.074 -8.216 1.00 84.31 91 PHE A C 1
ATOM 710 O O . PHE A 1 91 ? 3.067 -3.361 -8.243 1.00 84.31 91 PHE A O 1
ATOM 717 N N . LYS A 1 92 ? 1.048 -3.328 -9.233 1.00 72.75 92 LYS A N 1
ATOM 718 C CA . LYS A 1 92 ? 1.543 -3.734 -10.544 1.00 72.75 92 LYS A CA 1
ATOM 719 C C . LYS A 1 92 ? 1.995 -2.477 -11.272 1.00 72.75 92 LYS A C 1
ATOM 721 O O . LYS A 1 92 ? 1.201 -1.563 -11.467 1.00 72.75 92 LYS A O 1
ATOM 726 N N . LEU A 1 93 ? 3.274 -2.428 -11.631 1.00 65.75 93 LEU A N 1
ATOM 727 C CA . LEU A 1 93 ? 3.729 -1.493 -12.652 1.00 65.75 93 LEU A CA 1
ATOM 728 C C . LEU A 1 93 ? 2.965 -1.843 -13.926 1.00 65.75 93 LEU A C 1
ATOM 730 O O . LEU A 1 93 ? 2.977 -3.006 -14.337 1.00 65.75 93 LEU A O 1
ATOM 734 N N . ASP A 1 94 ? 2.271 -0.859 -14.485 1.00 64.06 94 ASP A N 1
ATOM 735 C CA . ASP A 1 94 ? 1.607 -0.987 -15.776 1.00 64.06 94 ASP A CA 1
ATOM 736 C C . ASP A 1 94 ? 2.712 -1.019 -16.833 1.00 64.06 94 ASP A C 1
ATOM 738 O O . ASP A 1 94 ? 3.204 0.010 -17.295 1.00 64.06 94 ASP A O 1
ATOM 742 N N . PHE A 1 95 ? 3.254 -2.213 -17.056 1.00 63.72 95 PHE A N 1
ATOM 743 C CA . PHE A 1 95 ? 4.250 -2.449 -18.082 1.00 63.72 95 PHE A CA 1
ATOM 744 C C . PHE A 1 95 ? 3.498 -2.987 -19.293 1.00 63.72 95 PHE A C 1
ATOM 746 O O . PHE A 1 95 ? 2.789 -3.988 -19.128 1.00 63.72 95 PHE A O 1
ATOM 753 N N . PRO A 1 96 ? 3.637 -2.368 -20.478 1.00 72.00 96 PRO A N 1
ATOM 754 C CA . PRO A 1 96 ? 2.939 -2.846 -21.656 1.00 72.00 96 PRO A CA 1
ATOM 755 C C . PRO A 1 96 ? 3.321 -4.305 -21.890 1.00 72.00 96 PRO A C 1
ATOM 757 O O . PRO A 1 96 ? 4.502 -4.672 -21.915 1.00 72.00 96 PRO A O 1
ATOM 760 N N . THR A 1 97 ? 2.314 -5.161 -22.004 1.00 73.94 97 THR A N 1
ATOM 761 C CA . THR A 1 97 ? 2.521 -6.550 -22.386 1.00 73.94 97 THR A CA 1
ATOM 762 C C . THR A 1 97 ? 2.980 -6.608 -23.839 1.00 73.94 97 THR A C 1
ATOM 764 O O . THR A 1 97 ? 2.839 -5.650 -24.599 1.00 73.94 97 THR A O 1
ATOM 767 N N . ARG A 1 98 ? 3.500 -7.759 -24.275 1.00 73.06 98 ARG A N 1
ATOM 768 C CA . ARG A 1 98 ? 3.815 -7.956 -25.696 1.00 73.06 98 ARG A CA 1
ATOM 769 C C . ARG A 1 98 ? 2.608 -7.675 -26.595 1.00 73.06 98 ARG A C 1
ATOM 771 O O . ARG A 1 98 ? 2.783 -7.101 -27.653 1.00 73.06 98 ARG A O 1
ATOM 778 N N . HIS A 1 99 ? 1.399 -8.022 -26.155 1.00 77.88 99 HIS A N 1
ATOM 779 C CA . HIS A 1 99 ? 0.183 -7.727 -26.907 1.00 77.88 99 HIS A CA 1
ATOM 780 C C . HIS A 1 99 ? -0.094 -6.221 -27.013 1.00 77.88 99 HIS A C 1
ATOM 782 O O . HIS A 1 99 ? -0.499 -5.761 -28.078 1.00 77.88 99 HIS A O 1
ATOM 788 N N . ASP A 1 100 ? 0.153 -5.463 -25.940 1.00 76.44 100 ASP A N 1
ATOM 789 C CA . ASP A 1 100 ? 0.008 -4.002 -25.944 1.00 76.44 100 ASP A CA 1
ATOM 790 C C . ASP A 1 100 ? 1.014 -3.356 -26.910 1.00 76.44 100 ASP A C 1
ATOM 792 O O . ASP A 1 100 ? 0.650 -2.462 -27.671 1.00 76.44 100 ASP A O 1
ATOM 796 N N . TRP A 1 101 ? 2.248 -3.873 -26.955 1.00 73.81 101 TRP A N 1
ATOM 797 C CA . TRP A 1 101 ? 3.259 -3.477 -27.941 1.00 73.81 101 TRP A CA 1
ATOM 798 C C . TRP A 1 101 ? 2.856 -3.843 -29.370 1.00 73.81 101 TRP A C 1
ATOM 800 O O . TRP A 1 101 ? 2.848 -2.979 -30.241 1.00 73.81 101 TRP A O 1
ATOM 810 N N . ASP A 1 102 ? 2.474 -5.098 -29.607 1.00 74.50 102 ASP A N 1
ATOM 811 C CA . ASP A 1 102 ? 2.069 -5.574 -30.930 1.00 74.50 102 ASP A CA 1
ATOM 812 C C . ASP A 1 102 ? 0.840 -4.791 -31.440 1.00 74.50 102 ASP A C 1
ATOM 814 O O . ASP A 1 102 ? 0.702 -4.570 -32.638 1.00 74.50 102 ASP A O 1
ATOM 818 N N . SER A 1 103 ? -0.063 -4.341 -30.557 1.00 77.00 103 SER A N 1
ATOM 819 C CA . SER A 1 103 ? -1.175 -3.467 -30.954 1.00 77.00 103 SER A CA 1
ATOM 820 C C . SER A 1 103 ? -0.732 -2.046 -31.271 1.00 77.00 103 SER A C 1
ATOM 822 O O . SER A 1 103 ? -1.183 -1.498 -32.2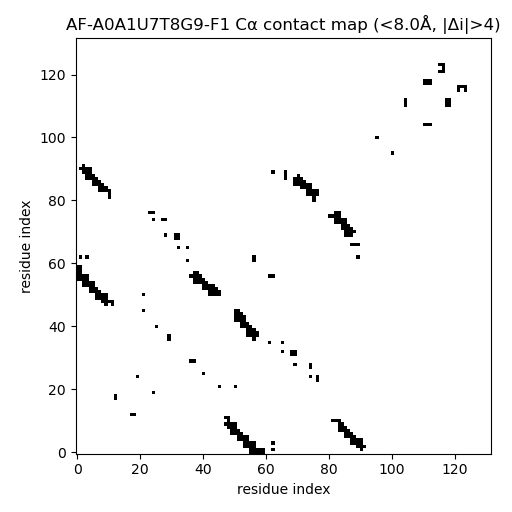69 1.00 77.00 103 SER A O 1
ATOM 824 N N . PHE A 1 104 ? 0.159 -1.466 -30.465 1.00 73.62 104 PHE A N 1
ATOM 825 C CA . PHE A 1 104 ? 0.701 -0.134 -30.719 1.00 73.62 104 PHE A CA 1
ATOM 826 C C . PHE A 1 104 ? 1.387 -0.051 -32.092 1.00 73.62 104 PHE A C 1
ATOM 828 O O . PHE A 1 104 ? 1.120 0.877 -32.848 1.00 73.62 104 PHE A O 1
ATOM 835 N N . PHE A 1 105 ? 2.203 -1.049 -32.453 1.00 69.44 105 PHE A N 1
ATOM 836 C CA . PHE A 1 105 ? 2.904 -1.070 -33.743 1.00 69.44 105 PHE A CA 1
ATOM 837 C C . PHE A 1 105 ? 2.004 -1.379 -34.940 1.00 69.44 105 PHE A C 1
ATOM 839 O O . PHE A 1 105 ? 2.281 -0.899 -36.033 1.00 69.44 105 PHE A O 1
ATOM 846 N N . ARG A 1 106 ? 0.901 -2.119 -34.760 1.00 71.12 106 ARG A N 1
ATOM 847 C CA . ARG A 1 106 ? -0.098 -2.280 -35.833 1.00 71.12 106 ARG A CA 1
ATOM 848 C C . ARG A 1 106 ? -0.741 -0.952 -36.231 1.00 71.12 106 ARG A C 1
ATOM 850 O O . ARG A 1 106 ? -1.045 -0.763 -37.405 1.00 71.12 106 ARG A O 1
ATOM 857 N N . ASP A 1 107 ? -0.948 -0.066 -35.260 1.00 70.44 107 ASP A N 1
ATOM 858 C CA . ASP A 1 107 ? -1.655 1.202 -35.449 1.00 70.44 107 ASP A CA 1
ATOM 859 C C . ASP A 1 107 ? -0.701 2.405 -35.623 1.00 70.44 107 ASP A C 1
ATOM 861 O O . ASP A 1 107 ? -1.160 3.515 -35.893 1.00 70.44 107 ASP A O 1
ATOM 865 N N . ALA A 1 108 ? 0.620 2.226 -35.510 1.00 71.12 108 ALA A N 1
ATOM 866 C CA . ALA A 1 108 ? 1.629 3.265 -35.738 1.00 71.12 108 ALA A CA 1
ATOM 867 C C . ALA A 1 108 ? 2.121 3.213 -37.193 1.00 71.12 108 ALA A C 1
ATOM 869 O O . ALA A 1 108 ? 2.943 2.386 -37.571 1.00 71.12 108 ALA A O 1
ATOM 870 N N . HIS A 1 109 ? 1.585 4.093 -38.039 1.00 66.50 109 HIS A N 1
ATOM 871 C CA . HIS A 1 109 ? 1.764 4.030 -39.496 1.00 66.50 109 HIS A CA 1
ATOM 872 C C . HIS A 1 109 ? 3.160 4.523 -39.931 1.00 66.50 109 HIS A C 1
ATOM 874 O O . HIS A 1 109 ? 3.541 4.387 -41.093 1.00 66.50 109 HIS A O 1
ATOM 880 N N . ASP A 1 110 ? 3.890 5.137 -39.002 1.00 71.06 110 ASP A N 1
ATOM 881 C CA . ASP A 1 110 ? 5.179 5.807 -39.149 1.00 71.06 110 ASP A CA 1
ATOM 882 C C . ASP A 1 110 ? 6.338 5.077 -38.446 1.00 71.06 110 ASP A C 1
ATOM 884 O O . ASP A 1 110 ? 7.463 5.569 -38.485 1.00 71.06 110 ASP A O 1
ATOM 888 N N . MET A 1 111 ? 6.097 3.907 -37.840 1.00 66.25 111 MET A N 1
ATOM 889 C CA . MET A 1 111 ? 7.130 3.087 -37.195 1.00 66.25 111 MET A CA 1
ATOM 890 C C . MET A 1 111 ? 7.165 1.670 -37.767 1.00 66.25 111 MET A C 1
ATOM 892 O O . MET A 1 111 ? 6.135 1.014 -37.901 1.00 66.25 111 MET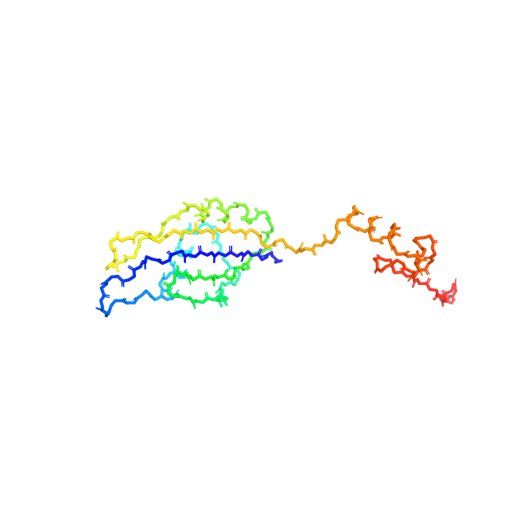 A O 1
ATOM 896 N N . ASN A 1 112 ? 8.364 1.163 -38.058 1.00 69.31 112 ASN A N 1
ATOM 897 C CA . ASN A 1 112 ? 8.584 -0.198 -38.520 1.00 69.31 112 ASN A CA 1
ATOM 898 C C . ASN A 1 112 ? 9.352 -1.005 -37.467 1.00 69.31 112 ASN A C 1
ATOM 900 O O . ASN A 1 112 ? 10.560 -0.878 -37.280 1.00 69.31 112 ASN A O 1
ATOM 904 N N . GLU A 1 113 ? 8.641 -1.934 -36.839 1.00 65.12 113 GLU A N 1
ATOM 905 C CA . GLU A 1 113 ? 9.150 -2.860 -35.823 1.00 65.12 113 GLU A CA 1
ATOM 906 C C . GLU A 1 113 ? 10.323 -3.759 -36.276 1.00 65.12 113 GLU A C 1
ATOM 908 O O . GLU A 1 113 ? 10.982 -4.373 -35.436 1.00 65.12 113 GLU A O 1
ATOM 913 N N . THR A 1 114 ? 10.612 -3.836 -37.581 1.00 70.81 114 THR A N 1
ATOM 914 C CA . THR A 1 114 ? 11.757 -4.585 -38.133 1.00 70.81 114 THR A CA 1
ATOM 915 C C . THR A 1 114 ? 13.020 -3.739 -38.329 1.00 70.81 114 THR A C 1
ATOM 917 O O . THR A 1 114 ? 14.082 -4.301 -38.612 1.00 70.81 114 THR A O 1
ATOM 920 N N . LEU A 1 115 ? 12.939 -2.412 -38.168 1.00 70.62 115 LEU A N 1
ATOM 921 C CA . LEU A 1 115 ? 14.081 -1.511 -38.304 1.00 70.62 115 LEU A CA 1
ATOM 922 C C . LEU A 1 115 ? 14.822 -1.325 -36.964 1.00 70.62 115 LEU A C 1
ATOM 924 O O . LEU A 1 115 ? 14.193 -1.168 -35.912 1.00 70.62 115 LEU A O 1
ATOM 928 N N . PRO A 1 116 ? 16.170 -1.330 -36.963 1.00 66.56 116 PRO A N 1
ATOM 929 C CA . PRO A 1 116 ? 16.943 -1.120 -35.745 1.00 66.56 116 PRO A CA 1
ATOM 930 C C . PRO A 1 116 ? 16.672 0.262 -35.136 1.00 66.56 116 PRO A C 1
ATOM 932 O O . PRO A 1 116 ? 16.776 1.274 -35.820 1.00 66.56 116 PRO A O 1
ATOM 935 N N . GLY A 1 117 ? 16.367 0.311 -33.837 1.00 68.25 117 GLY A N 1
ATOM 936 C CA . GLY A 1 117 ? 16.209 1.567 -33.092 1.00 68.25 117 GLY A CA 1
ATOM 937 C C . GLY A 1 117 ? 14.826 2.226 -33.166 1.00 68.25 117 GLY A C 1
ATOM 938 O O . GLY A 1 117 ? 14.586 3.162 -32.411 1.00 68.25 117 GLY A O 1
ATOM 939 N N . GLU A 1 118 ? 13.900 1.733 -33.994 1.00 73.44 118 GLU A N 1
ATOM 940 C CA . GLU A 1 118 ? 12.528 2.275 -34.057 1.00 73.44 118 GLU A CA 1
ATOM 941 C C . GLU A 1 118 ? 11.613 1.705 -32.969 1.00 73.44 118 GLU A C 1
ATOM 943 O O . GLU A 1 118 ? 10.642 2.333 -32.551 1.00 73.44 118 GLU A O 1
ATOM 948 N N . ARG A 1 119 ? 11.957 0.524 -32.452 1.00 72.25 119 ARG A N 1
ATOM 949 C CA . ARG A 1 119 ? 11.236 -0.131 -31.367 1.00 72.25 119 ARG A CA 1
ATOM 950 C C . ARG A 1 119 ? 11.738 0.377 -29.996 1.00 72.25 119 ARG A C 1
ATOM 952 O O . ARG A 1 119 ? 12.885 0.085 -29.651 1.00 72.25 119 ARG A O 1
ATOM 959 N N . PRO A 1 120 ? 10.917 1.075 -29.178 1.00 65.50 120 PRO A N 1
ATOM 960 C CA . PRO A 1 120 ? 11.373 1.733 -27.946 1.00 65.50 120 PRO A CA 1
ATOM 961 C C . PRO A 1 120 ? 11.882 0.786 -26.848 1.00 65.50 120 PRO A C 1
ATOM 963 O O . PRO A 1 120 ? 12.605 1.221 -25.955 1.00 65.50 120 PRO A O 1
ATOM 966 N N . ASP A 1 121 ? 11.522 -0.501 -26.890 1.00 65.31 121 ASP A N 1
ATOM 967 C CA . ASP A 1 121 ? 12.030 -1.549 -25.994 1.00 65.31 121 ASP A CA 1
ATOM 968 C C . ASP A 1 121 ? 13.315 -2.234 -26.503 1.00 65.31 121 ASP A C 1
ATOM 970 O O . ASP A 1 121 ? 13.795 -3.179 -25.878 1.00 65.31 121 ASP A O 1
ATOM 974 N N . THR A 1 122 ? 13.909 -1.757 -27.605 1.00 68.25 122 THR A N 1
ATOM 975 C CA . THR A 1 122 ? 15.165 -2.289 -28.160 1.00 68.25 122 THR A CA 1
ATOM 976 C C . THR A 1 122 ? 16.311 -1.296 -27.981 1.00 68.25 122 THR A C 1
ATOM 978 O O . THR A 1 122 ? 16.174 -0.109 -28.258 1.00 68.25 122 THR A O 1
ATOM 981 N N . ILE A 1 123 ? 17.482 -1.783 -27.563 1.00 74.81 123 ILE A N 1
ATOM 982 C CA . ILE A 1 123 ? 18.717 -0.989 -27.551 1.00 74.81 123 ILE A CA 1
ATOM 983 C C . ILE A 1 123 ? 19.489 -1.308 -28.833 1.00 74.81 123 ILE A C 1
ATOM 985 O O . ILE A 1 123 ? 19.944 -2.437 -29.015 1.00 74.81 123 ILE A O 1
ATOM 989 N N . HIS A 1 124 ? 19.640 -0.321 -29.719 1.00 79.25 124 HIS A N 1
ATOM 990 C CA . HIS A 1 124 ? 20.500 -0.434 -30.895 1.00 79.25 124 HIS A CA 1
ATOM 991 C C . HIS A 1 124 ? 21.904 0.080 -30.565 1.00 79.25 124 HIS A C 1
ATOM 993 O O . HIS A 1 124 ? 22.067 1.213 -30.118 1.00 79.25 124 HIS A O 1
ATOM 999 N N . LEU A 1 125 ? 22.913 -0.767 -30.763 1.00 79.94 125 LEU A N 1
ATOM 1000 C CA . LEU A 1 125 ? 24.317 -0.417 -30.572 1.00 79.94 125 LEU A CA 1
ATOM 1001 C C . LEU A 1 125 ? 25.027 -0.498 -31.924 1.00 79.94 125 LEU A C 1
ATOM 1003 O O . LEU A 1 125 ? 25.088 -1.572 -32.523 1.00 79.94 125 LEU A O 1
ATOM 1007 N N . GLU A 1 126 ? 25.589 0.619 -32.374 1.00 84.19 126 GLU A N 1
ATOM 1008 C CA . GLU A 1 126 ? 26.393 0.714 -33.594 1.00 84.19 126 GLU A CA 1
ATOM 1009 C C . GLU A 1 126 ? 27.766 1.341 -33.311 1.00 84.19 126 GLU A C 1
ATOM 1011 O O . GLU A 1 126 ? 27.984 1.954 -32.266 1.00 84.19 126 GLU A O 1
ATOM 1016 N N . GLY A 1 127 ? 28.722 1.152 -34.226 1.00 82.25 127 GLY A N 1
ATOM 1017 C CA . GLY A 1 127 ? 30.043 1.788 -34.132 1.00 82.25 127 GLY A CA 1
ATOM 1018 C C . GLY A 1 127 ? 30.944 1.272 -33.002 1.00 82.25 127 GLY A C 1
ATOM 1019 O O . GLY A 1 127 ? 31.918 1.934 -32.647 1.00 82.25 127 GLY A O 1
ATOM 1020 N N . LEU A 1 128 ? 30.647 0.100 -32.430 1.00 83.56 128 LEU A N 1
ATOM 1021 C CA . LEU A 1 128 ? 31.495 -0.503 -31.403 1.00 83.56 128 LEU A CA 1
ATOM 1022 C C . LEU A 1 128 ? 32.865 -0.883 -32.001 1.00 83.56 128 LEU A C 1
ATOM 1024 O O . LEU A 1 128 ? 32.911 -1.485 -33.076 1.00 83.56 128 LEU A O 1
ATOM 1028 N N . PRO A 1 129 ? 33.991 -0.560 -31.336 1.00 84.56 129 PRO A N 1
ATOM 1029 C CA . PRO A 1 129 ? 35.316 -0.901 -31.838 1.00 84.56 129 PRO A CA 1
ATOM 1030 C C . PRO A 1 129 ? 35.484 -2.422 -31.928 1.00 84.56 129 PRO A C 1
ATOM 1032 O O . PRO A 1 129 ? 35.490 -3.127 -30.922 1.00 84.56 129 PRO A O 1
ATOM 1035 N N . CYS A 1 130 ? 35.631 -2.931 -33.153 1.00 70.62 130 CYS A N 1
ATOM 1036 C CA . CYS A 1 130 ? 35.717 -4.370 -33.427 1.00 70.62 130 CYS A CA 1
ATOM 1037 C C . CYS A 1 130 ? 37.114 -4.970 -33.195 1.00 70.62 130 CYS A C 1
ATOM 1039 O O . CYS A 1 130 ? 37.282 -6.183 -33.320 1.00 70.62 130 CYS A O 1
ATOM 1041 N N . LYS A 1 131 ? 38.122 -4.142 -32.892 1.00 69.50 131 LYS A N 1
ATOM 1042 C CA . LYS A 1 131 ? 39.475 -4.553 -32.494 1.00 69.50 131 LYS A CA 1
ATOM 1043 C C . LYS A 1 131 ? 40.050 -3.531 -31.514 1.00 69.50 131 LYS A C 1
ATOM 1045 O O . LYS A 1 131 ? 39.838 -2.333 -31.700 1.00 69.50 131 LYS A O 1
ATOM 1050 N N . TRP A 1 132 ? 40.741 -4.033 -30.496 1.00 63.06 132 TRP A N 1
ATOM 1051 C CA . TRP A 1 132 ? 41.612 -3.264 -29.604 1.00 63.06 132 TRP A CA 1
ATOM 1052 C C . TRP A 1 132 ? 43.053 -3.354 -30.094 1.00 63.06 132 TRP A C 1
ATOM 1054 O O . TRP A 1 132 ? 43.417 -4.435 -30.615 1.00 63.06 132 TRP A O 1
#

Mean predicted aligned error: 11.02 Å

Secondary structure (DSSP, 8-state):
-EEEEEEEEPP---STT----HHHHHHHHHHHTTTS--SEEEEEEE-SSEEEEEEEES-HHHHHHHHHHHTT-EEPPTT-SSPEEEEEEE----PPPHHHHHHHHHH-TT--TTSTTTSTT--------S--

InterPro domains:
  IPR056852 A-kinase anchor protein 17A/B [PTHR12484] (1-132)

pLDDT: mean 83.19, std 10.49, range [59.72, 96.5]

Solvent-accessible surface area (backbone atoms only — not comparable to full-atom values): 8141 Å² total; per-residue (Å²): 109,36,50,28,41,37,37,36,40,44,66,84,75,84,53,91,93,67,77,86,54,71,64,60,55,49,54,52,56,53,51,60,37,72,93,54,74,68,76,42,78,44,82,73,46,78,58,82,56,34,40,30,33,41,36,32,30,69,46,68,81,50,49,60,57,48,36,71,50,37,36,80,34,70,48,77,51,91,97,50,93,67,63,27,43,28,42,46,45,78,54,74,78,91,64,79,48,72,67,54,47,57,51,50,53,73,71,36,94,87,53,51,82,87,45,89,62,62,36,90,93,53,87,70,86,77,90,72,80,90,69,134

Foldseek 3Di:
DFKKKKKKFDDQPPDPPDDDDPVVVVVQLQVLLVVAGFPDKAFPDDDSTMTMIMTHHPDPVCLVVSQVSFAQDWDDDPPDPDTIGMHMDTDDDPDQDVVSQVVVVVPPPPADPPDPPSRPPDDDDPDPPPDD

Radius of gyration: 22.87 Å; Cα contacts (8 Å, |Δi|>4): 178; chains: 1; bounding box: 63×29×61 Å